Protein 7TLX (pdb70)

Structure (mmCIF, N/CA/C/O backbone):
data_7TLX
#
_entry.id   7TLX
#
_cell.length_a   79.730
_cell.length_b   30.170
_cell.length_c   49.100
_cell.angle_alpha   90.000
_cell.angle_beta   121.560
_cell.angle_gamma   90.000
#
_symmetry.space_group_name_H-M   'C 1 2 1'
#
loop_
_entity.id
_entity.type
_entity.pdbx_description
1 polymer 'C-type cytochrome'
2 non-polymer 'HEME C'
3 water water
#
loop_
_atom_site.group_PDB
_atom_site.id
_atom_site.type_symbol
_atom_site.label_atom_id
_atom_site.label_alt_id
_atom_site.label_comp_id
_atom_site.label_asym_id
_atom_site.label_entity_id
_atom_site.label_seq_id
_atom_site.pdbx_PDB_ins_code
_atom_site.Cartn_x
_atom_site.Cartn_y
_atom_site.Cartn_z
_atom_site.occupancy
_atom_site.B_iso_or_equiv
_atom_site.auth_seq_id
_atom_site.auth_comp_id
_atom_site.auth_asym_id
_atom_site.auth_atom_id
_atom_site.pdbx_PDB_model_num
ATOM 1 N N . CYS A 1 3 ? 27.87739 25.62117 3.54830 1.000 50.34032 3 CYS 1 N 1
ATOM 2 C CA . CYS A 1 3 ? 26.79088 25.03033 4.34315 1.000 53.30711 3 CYS 1 CA 1
ATOM 3 C C . CYS A 1 3 ? 27.02130 23.54350 4.66413 1.000 51.93897 3 CYS 1 C 1
ATOM 4 O O . CYS A 1 3 ? 27.28345 22.71371 3.78923 1.000 49.76994 3 CYS 1 O 1
ATOM 7 N N . ASP A 1 4 ? 26.96636 23.25284 5.96423 1.000 46.21245 4 ASP 1 N 1
ATOM 8 C CA . ASP A 1 4 ? 27.09185 21.93625 6.56994 1.000 40.12156 4 ASP 1 CA 1
ATOM 9 C C . ASP A 1 4 ? 25.72246 21.41758 6.97172 1.000 44.79386 4 ASP 1 C 1
ATOM 10 O O . ASP A 1 4 ? 25.26302 21.70402 8.08941 1.000 40.74663 4 ASP 1 O 1
ATOM 15 N N . PRO A 1 5 ? 25.04213 20.63479 6.12912 1.000 48.76720 5 PRO 1 N 1
ATOM 16 C CA . PRO A 1 5 ? 23.74887 20.07002 6.54756 1.000 42.76550 5 PRO 1 CA 1
ATOM 17 C C . PRO A 1 5 ? 23.84097 19.17771 7.77952 1.000 42.69915 5 PRO 1 C 1
ATOM 18 O O . PRO A 1 5 ? 22.82069 18.98688 8.45683 1.000 38.31400 5 PRO 1 O 1
ATOM 22 N N . GLU A 1 6 ? 25.02934 18.65686 8.10748 1.000 36.35746 6 GLU 1 N 1
ATOM 23 C CA . GLU A 1 6 ? 25.18573 17.84323 9.30906 1.000 36.41972 6 GLU 1 CA 1
ATOM 24 C C . GLU A 1 6 ? 25.05051 18.69529 10.56267 1.000 40.12276 6 GLU 1 C 1
ATOM 25 O O . GLU A 1 6 ? 24.29628 18.34848 11.47688 1.000 39.05711 6 GLU 1 O 1
ATOM 27 N N . ASN A 1 7 ? 25.77386 19.81654 10.62543 1.000 34.52279 7 ASN 1 N 1
ATOM 28 C CA . ASN A 1 7 ? 25.53110 20.77903 11.69415 1.000 34.77103 7 ASN 1 CA 1
ATOM 29 C C . ASN A 1 7 ? 24.09599 21.29417 11.64858 1.000 36.54509 7 ASN 1 C 1
ATOM 30 O O . ASN A 1 7 ? 23.48649 21.56275 12.69367 1.000 28.79628 7 ASN 1 O 1
ATOM 35 N N . GLY A 1 8 ? 23.54111 21.44550 10.43867 1.000 28.80484 8 GLY 1 N 1
ATOM 36 C CA . GLY A 1 8 ? 22.18133 21.94094 10.31419 1.000 28.95335 8 GLY 1 CA 1
ATOM 37 C C . GLY A 1 8 ? 21.16773 21.03882 10.98877 1.000 26.66843 8 GLY 1 C 1
ATOM 38 O O . GLY A 1 8 ? 20.22929 21.51455 11.63015 1.000 25.11696 8 GLY 1 O 1
ATOM 39 N N . LYS A 1 9 ? 21.34249 19.72322 10.84880 1.000 28.37382 9 LYS 1 N 1
ATOM 40 C CA . LYS A 1 9 ? 20.43912 18.77417 11.49126 1.000 28.48992 9 LYS 1 CA 1
ATOM 41 C C . LYS A 1 9 ? 20.50216 18.90267 13.00728 1.000 27.14958 9 LYS 1 C 1
ATOM 42 O O . LYS A 1 9 ? 19.48173 18.78624 13.69381 1.000 23.40413 9 LYS 1 O 1
ATOM 48 N N . LYS A 1 10 ? 21.69874 19.13466 13.54223 1.000 26.35302 10 LYS 1 N 1
ATOM 49 C CA . LYS A 1 10 ? 21.84784 19.37464 14.97096 1.000 28.93936 10 LYS 1 CA 1
ATOM 50 C C . LYS A 1 10 ? 21.18489 20.68319 15.37280 1.000 29.06949 10 LYS 1 C 1
ATOM 51 O O . LYS A 1 10 ? 20.42879 20.72912 16.34757 1.000 22.67286 10 LYS 1 O 1
ATOM 57 N N . VAL A 1 11 ? 21.45443 21.76614 14.62840 1.000 28.54692 11 VAL 1 N 1
ATOM 58 C CA . VAL A 1 11 ? 20.78171 23.03646 14.90686 1.000 25.42185 11 VAL 1 CA 1
ATOM 59 C C . VAL A 1 11 ? 19.27228 22.85437 14.89421 1.000 23.96612 11 VAL 1 C 1
ATOM 60 O O . VAL A 1 11 ? 18.56119 23.41610 15.73349 1.000 18.90832 11 VAL 1 O 1
ATOM 64 N N . TYR A 1 12 ? 18.76469 22.04664 13.95841 1.000 18.91033 12 TYR 1 N 1
ATOM 65 C CA . TYR A 1 12 ? 17.32762 21.87920 13.76789 1.000 21.39174 12 TYR 1 CA 1
ATOM 66 C C . TYR A 1 12 ? 16.64361 21.23778 14.97621 1.000 18.40221 12 TYR 1 C 1
ATOM 67 O O . TYR A 1 12 ? 15.41368 21.31183 15.10566 1.000 15.68575 12 TYR 1 O 1
ATOM 76 N N . GLN A 1 13 ? 17.40304 20.62519 15.87648 1.000 18.48555 13 GLN 1 N 1
ATOM 77 C CA . GLN A 1 13 ? 16.77573 20.03701 17.04874 1.000 21.12224 13 GLN 1 CA 1
ATOM 78 C C . GLN A 1 13 ? 16.04134 21.09240 17.86184 1.000 18.81283 13 GLN 1 C 1
ATOM 79 O O . GLN A 1 13 ? 15.07674 20.76874 18.55942 1.000 23.16542 13 GLN 1 O 1
ATOM 85 N N . ILE A 1 14 ? 16.44538 22.36147 17.75951 1.000 16.17025 14 ILE 1 N 1
ATOM 86 C CA . ILE A 1 14 ? 15.71518 23.40627 18.47401 1.000 16.48161 14 ILE 1 CA 1
ATOM 87 C C . ILE A 1 14 ? 14.33470 23.67505 17.86017 1.000 17.17212 14 ILE 1 C 1
ATOM 88 O O . ILE A 1 14 ? 13.44182 24.20275 18.54186 1.000 17.08165 14 ILE 1 O 1
ATOM 93 N N . CYS A 1 15 ? 14.12792 23.33564 16.59417 1.000 14.86559 15 CYS 1 N 1
ATOM 94 C CA . CYS A 1 15 ? 12.84139 23.55638 15.94632 1.000 12.93898 15 CYS 1 CA 1
ATOM 95 C C . CYS A 1 15 ? 11.89543 22.37687 16.09388 1.000 13.90434 15 CYS 1 C 1
ATOM 96 O O . CYS A 1 15 ? 10.68890 22.53343 15.86085 1.000 11.61856 15 CYS 1 O 1
ATOM 99 N N . SER A 1 16 ? 12.40867 21.20476 16.45121 1.000 14.52777 16 SER 1 N 1
ATOM 100 C CA . SER A 1 16 ? 11.69725 19.96999 16.20553 1.000 14.22341 16 SER 1 CA 1
ATOM 101 C C . SER A 1 16 ? 10.74402 19.56748 17.31945 1.000 13.70621 16 SER 1 C 1
ATOM 102 O O . SER A 1 16 ? 10.10085 18.52096 17.19107 1.000 16.40168 16 SER 1 O 1
ATOM 105 N N . VAL A 1 17 ? 10.63677 20.33343 18.39844 1.000 14.44236 17 VAL 1 N 1
ATOM 106 C CA . VAL A 1 17 ? 9.55085 20.05787 19.34904 1.000 15.82535 17 VAL 1 CA 1
ATOM 107 C C . VAL A 1 17 ? 8.27643 20.74735 18.89943 1.000 16.46744 17 VAL 1 C 1
ATOM 108 O O . VAL A 1 17 ? 7.19872 20.13805 18.90966 1.000 21.92753 17 VAL 1 O 1
ATOM 112 N N . CYS A 1 18 ? 8.40619 21.98797 18.40256 1.000 11.58225 18 CYS 1 N 1
ATOM 113 C CA . CYS A 1 18 ? 7.23984 22.70898 17.91359 1.000 9.87763 18 CYS 1 CA 1
ATOM 114 C C . CYS A 1 18 ? 6.79979 22.20915 16.54127 1.000 9.31283 18 CYS 1 C 1
ATOM 115 O O . CYS A 1 18 ? 5.60852 21.97746 16.32047 1.000 11.01148 18 CYS 1 O 1
ATOM 118 N N . HIS A 1 19 ? 7.74968 22.02227 15.61871 1.000 10.26505 19 HIS 1 N 1
ATOM 1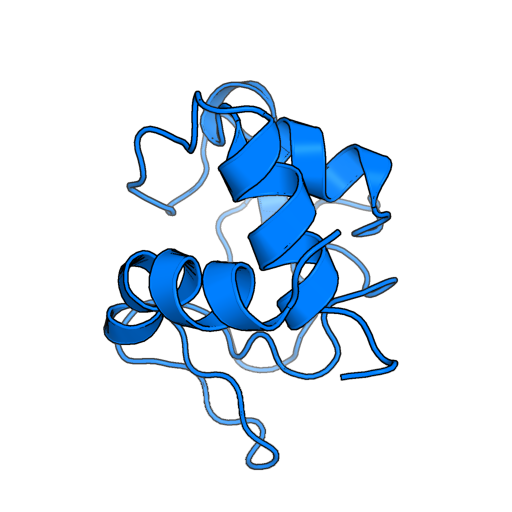19 C CA . HIS A 1 19 ? 7.48089 21.73465 14.21227 1.000 7.68490 19 HIS 1 CA 1
ATOM 120 C C . HIS A 1 19 ? 7.60914 20.24587 13.94037 1.000 12.24061 19 HIS 1 C 1
ATOM 121 O O . HIS A 1 19 ? 8.38200 19.53749 14.59147 1.000 17.09172 19 HIS 1 O 1
ATOM 128 N N . SER A 1 20 ? 6.86154 19.78160 12.95247 1.000 8.02445 20 SER 1 N 1
ATOM 129 C CA . SER A 1 20 ? 7.14195 18.49021 12.34508 1.000 11.31465 20 SER 1 CA 1
ATOM 130 C C . SER A 1 20 ? 7.86793 18.74180 11.02765 1.000 10.25053 20 SER 1 C 1
ATOM 131 O O . SER A 1 20 ? 7.95480 19.88145 10.54089 1.000 11.45820 20 SER 1 O 1
ATOM 134 N N . ASN A 1 21 ? 8.39180 17.66746 10.44751 1.000 10.58630 21 ASN 1 N 1
ATOM 135 C CA . ASN A 1 21 ? 9.07136 17.79431 9.14585 1.000 12.88179 21 ASN 1 CA 1
ATOM 136 C C . ASN A 1 21 ? 9.13165 16.38646 8.54288 1.000 14.04772 21 ASN 1 C 1
ATOM 137 O O . ASN A 1 21 ? 10.10214 15.65242 8.74375 1.000 16.97924 21 ASN 1 O 1
ATOM 142 N N . ASP A 1 22 ? 8.06437 16.01603 7.84297 1.000 10.42562 22 ASP 1 N 1
ATOM 143 C CA . ASP A 1 22 ? 7.90198 14.63770 7.38698 1.000 11.61365 22 ASP 1 CA 1
ATOM 144 C C . ASP A 1 22 ? 6.90379 14.63720 6.24196 1.000 13.07789 22 ASP 1 C 1
ATOM 145 O O . ASP A 1 22 ? 6.33076 15.67714 5.88976 1.000 15.22931 22 ASP 1 O 1
ATOM 150 N N . THR A 1 23 ? 6.67380 13.45334 5.68122 1.000 12.94507 23 THR 1 N 1
ATOM 151 C CA . THR A 1 23 ? 5.83529 13.35427 4.49075 1.000 13.52985 23 THR 1 CA 1
ATOM 152 C C . THR A 1 23 ? 4.34340 13.29739 4.79834 1.000 17.51129 23 THR 1 C 1
ATOM 153 O O . THR A 1 23 ? 3.53759 13.13280 3.86919 1.000 20.08067 23 THR 1 O 1
ATOM 157 N N . THR A 1 24 ? 3.95039 13.34281 6.06499 1.000 16.16256 24 THR 1 N 1
ATOM 158 C CA . THR A 1 24 ? 2.57686 12.99557 6.42174 1.000 16.45791 24 THR 1 CA 1
ATOM 159 C C . THR A 1 24 ? 1.60602 14.14433 6.23705 1.000 16.78166 24 THR 1 C 1
ATOM 160 O O . THR A 1 24 ? 0.40194 13.90656 6.32295 1.000 14.80310 24 THR 1 O 1
ATOM 164 N N . GLY A 1 25 ? 2.08417 15.37353 6.04144 1.000 14.72371 25 GLY 1 N 1
ATOM 165 C CA . GLY A 1 25 ? 1.18997 16.51943 5.97288 1.000 14.38925 25 GLY 1 CA 1
ATOM 166 C C . GLY A 1 25 ? 0.63037 16.97002 7.30988 1.000 20.87572 25 GLY 1 C 1
ATOM 167 O O . GLY A 1 25 ? -0.07523 17.98383 7.36079 1.000 20.51945 25 GLY 1 O 1
ATOM 168 N N . VAL A 1 26 ? 0.94472 16.26515 8.39805 1.000 17.43537 26 VAL 1 N 1
ATOM 169 C CA . VAL A 1 26 ? 0.39076 16.52344 9.72314 1.000 15.58518 26 VAL 1 CA 1
ATOM 170 C C . VAL A 1 26 ? 1.30885 17.50039 10.44477 1.000 12.38510 26 VAL 1 C 1
ATOM 171 O O . VAL A 1 26 ? 2.53677 17.37700 10.36439 1.000 9.80531 26 VAL 1 O 1
ATOM 175 N N . HIS A 1 27 ? 0.73475 18.49006 11.12916 1.000 11.09265 27 HIS 1 N 1
ATOM 176 C CA . HIS A 1 27 ? 1.59562 19.50546 11.73134 1.000 9.59797 27 HIS 1 CA 1
ATOM 177 C C . HIS A 1 27 ? 2.16998 19.01152 13.05950 1.000 14.32085 27 HIS 1 C 1
ATOM 178 O O . HIS A 1 27 ? 1.87342 17.90228 13.51233 1.000 11.82857 27 HIS 1 O 1
ATOM 185 N N . GLY A 1 28 ? 3.06973 19.81176 13.63677 1.000 9.40815 28 GLY 1 N 1
ATOM 186 C CA . GLY A 1 28 ? 3.77839 19.41381 14.83592 1.000 11.35095 28 GLY 1 CA 1
ATOM 187 C C . GLY A 1 28 ? 2.95526 19.73398 16.06071 1.000 16.77169 28 GLY 1 C 1
ATOM 188 O O . GLY A 1 28 ? 1.79957 20.15220 15.98080 1.000 14.60762 28 GLY 1 O 1
ATOM 189 N N . ALA A 1 29 ? 3.58786 19.55308 17.22424 1.000 12.16939 29 ALA 1 N 1
ATOM 190 C CA . ALA A 1 29 ? 2.91168 19.80162 18.48370 1.000 14.16270 29 ALA 1 CA 1
ATOM 191 C C . ALA A 1 29 ? 2.42287 21.24429 18.58197 1.000 15.61158 29 ALA 1 C 1
ATOM 192 O O . ALA A 1 29 ? 1.39813 21.50402 19.21671 1.000 15.86263 29 ALA 1 O 1
ATOM 194 N N . ALA A 1 30 ? 3.12081 22.19442 17.94231 1.000 9.32669 30 ALA 1 N 1
ATOM 195 C CA . ALA A 1 30 ? 2.74687 23.59220 18.05881 1.000 11.92043 30 ALA 1 CA 1
ATOM 196 C C . ALA A 1 30 ? 2.88808 24.37467 16.75875 1.000 13.97562 30 ALA 1 C 1
ATOM 197 O O . ALA A 1 30 ? 2.51304 25.54649 16.73976 1.000 13.65757 30 ALA 1 O 1
ATOM 199 N N . ALA A 1 31 ? 3.39789 23.77694 15.68424 1.000 12.07188 31 ALA 1 N 1
ATOM 200 C CA . ALA A 1 31 ? 3.87353 24.55561 14.54400 1.000 9.35023 31 ALA 1 CA 1
ATOM 201 C C . ALA A 1 31 ? 3.74329 23.71749 13.27121 1.000 7.92677 31 ALA 1 C 1
ATOM 202 O O . ALA A 1 31 ? 3.70923 22.48550 13.33398 1.000 8.99943 31 ALA 1 O 1
ATOM 204 N N . PRO A 1 32 ? 3.70788 24.36227 12.10661 1.000 10.62963 32 PRO 1 N 1
ATOM 205 C CA . PRO A 1 32 ? 3.43101 23.65458 10.85490 1.000 7.62210 32 PRO 1 CA 1
ATOM 206 C C . PRO A 1 32 ? 4.52934 22.67402 10.44998 1.000 11.43562 32 PRO 1 C 1
ATOM 207 O O . PRO A 1 32 ? 5.70771 22.81129 10.79155 1.000 9.90544 32 PRO 1 O 1
ATOM 211 N N . ASN A 1 33 ? 4.12261 21.70968 9.64063 1.000 9.87560 33 ASN 1 N 1
ATOM 212 C CA . ASN A 1 33 ? 5.07740 20.80357 9.02165 1.000 9.02749 33 ASN 1 CA 1
ATOM 213 C C . ASN A 1 33 ? 6.00597 21.60129 8.11329 1.000 11.77297 33 ASN 1 C 1
ATOM 214 O O . ASN A 1 33 ? 5.54232 22.36435 7.25939 1.000 11.29803 33 ASN 1 O 1
ATOM 219 N N . LEU A 1 34 ? 7.31881 21.43228 8.28657 1.000 9.30726 34 LEU 1 N 1
ATOM 220 C CA . LEU A 1 34 ? 8.27032 22.17606 7.45693 1.000 7.43578 34 LEU 1 CA 1
ATOM 221 C C . LEU A 1 34 ? 8.73577 21.39617 6.23921 1.000 13.61452 34 LEU 1 C 1
ATOM 222 O O . LEU A 1 34 ? 9.62192 21.87247 5.53865 1.000 12.05524 34 LEU 1 O 1
ATOM 227 N N . HIS A 1 35 ? 8.19573 20.21105 5.98599 1.000 9.95828 35 HIS 1 N 1
ATOM 228 C CA . HIS A 1 35 ? 8.50198 19.51319 4.73783 1.000 13.08849 35 HIS 1 CA 1
ATOM 229 C C . HIS A 1 35 ? 8.03549 20.35382 3.55228 1.000 11.13542 35 HIS 1 C 1
ATOM 230 O O . HIS A 1 35 ? 6.91477 20.86323 3.55570 1.000 15.10731 35 HIS 1 O 1
ATOM 237 N N . GLY A 1 36 ? 8.89950 20.52488 2.54982 1.000 10.90293 36 GLY 1 N 1
ATOM 238 C CA . GLY A 1 36 ? 8.50694 21.31772 1.38670 1.000 15.82465 36 GLY 1 CA 1
ATOM 239 C C . GLY A 1 36 ? 8.56758 22.81918 1.62096 1.000 15.51754 36 GLY 1 C 1
ATOM 240 O O . GLY A 1 36 ? 7.94822 23.59077 0.88573 1.000 14.34145 36 GLY 1 O 1
ATOM 241 N N . LEU A 1 37 ? 9.31122 23.26009 2.63203 1.000 14.90824 37 L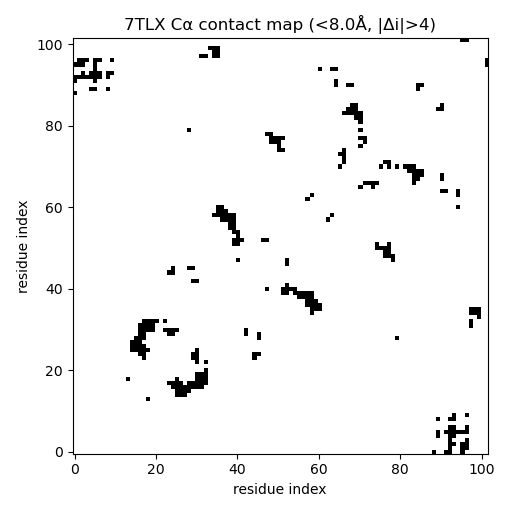EU 1 N 1
ATOM 242 C CA . LEU A 1 37 ? 9.32267 24.67464 3.00589 1.000 11.90443 37 LEU 1 CA 1
ATOM 243 C C . LEU A 1 37 ? 9.95109 25.56604 1.93788 1.000 15.05199 37 LEU 1 C 1
ATOM 244 O O . LEU A 1 37 ? 9.46523 26.67821 1.67851 1.000 13.08548 37 LEU 1 O 1
ATOM 249 N N . GLU A 1 38 ? 11.08112 25.15507 1.37390 1.000 18.09477 38 GLU 1 N 1
ATOM 250 C CA . GLU A 1 38 ? 11.83763 26.07464 0.52323 1.000 19.02604 38 GLU 1 CA 1
ATOM 251 C C . GLU A 1 38 ? 10.99502 26.46578 -0.67585 1.000 16.29760 38 GLU 1 C 1
ATOM 252 O O . GLU A 1 38 ? 10.49630 25.59877 -1.40465 1.000 16.93384 38 GLU 1 O 1
ATOM 254 N N . GLY A 1 39 ? 10.81020 27.77864 -0.87142 1.000 14.92506 39 GLY 1 N 1
ATOM 255 C CA . GLY A 1 39 ? 10.02512 28.26950 -1.98803 1.000 13.89658 39 GLY 1 CA 1
ATOM 256 C C . GLY A 1 39 ? 8.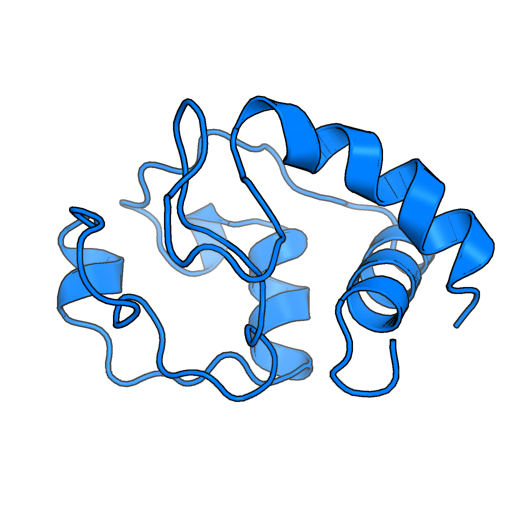52836 28.29274 -1.75386 1.000 16.54289 39 GLY 1 C 1
ATOM 257 O O . GLY A 1 39 ? 7.79280 28.75441 -2.62807 1.000 13.97522 39 GLY 1 O 1
ATOM 258 N N . ARG A 1 40 ? 8.05105 27.81301 -0.61267 1.000 10.92510 40 ARG 1 N 1
ATOM 259 C CA . ARG A 1 40 ? 6.61762 27.74264 -0.33593 1.000 15.28898 40 ARG 1 CA 1
ATOM 260 C C . ARG A 1 40 ? 6.08200 29.12354 0.02644 1.000 12.38179 40 ARG 1 C 1
ATOM 261 O O . ARG A 1 40 ? 6.74891 29.88015 0.73455 1.000 13.37389 40 ARG 1 O 1
ATOM 269 N N . LYS A 1 41 ? 4.84512 29.41860 -0.37039 1.000 11.03178 41 LYS 1 N 1
ATOM 270 C CA . LYS A 1 41 ? 4.23854 30.67686 0.06310 1.000 9.19531 41 LYS 1 CA 1
ATOM 271 C C . LYS A 1 41 ? 4.06927 30.69902 1.57746 1.000 8.71375 41 LYS 1 C 1
ATOM 272 O O . LYS A 1 41 ? 3.66653 29.70389 2.20120 1.000 8.75893 41 LYS 1 O 1
ATOM 278 N N . VAL A 1 42 ? 4.38842 31.84873 2.18090 1.000 7.84733 42 VAL 1 N 1
ATOM 279 C CA . VAL A 1 42 ? 4.24425 31.99612 3.62919 1.000 9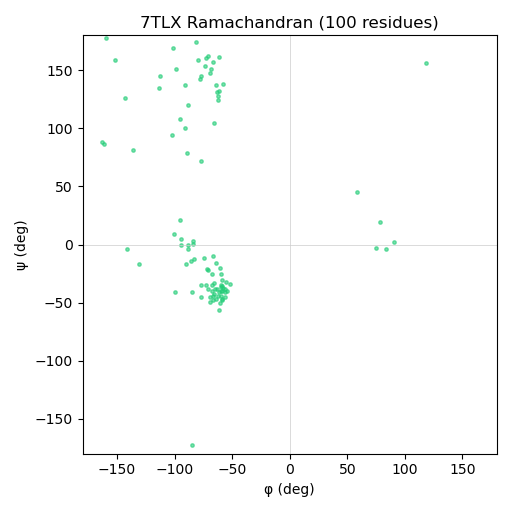.47181 42 VAL 1 CA 1
ATOM 280 C C . VAL A 1 42 ? 2.80588 31.72619 4.04762 1.000 10.37227 42 VAL 1 C 1
ATOM 281 O O . VAL A 1 42 ? 1.86509 32.17348 3.39423 1.000 9.99145 42 VAL 1 O 1
ATOM 285 N N . GLY A 1 43 ? 2.63185 30.99696 5.15477 1.000 7.94445 43 GLY 1 N 1
ATOM 286 C CA . GLY A 1 43 ? 1.33121 30.83897 5.79784 1.000 9.46267 43 GLY 1 CA 1
ATOM 287 C C . GLY A 1 43 ? 0.29220 30.23091 4.87584 1.000 13.58525 43 GLY 1 C 1
ATOM 288 O O . GLY A 1 43 ? -0.86005 30.68359 4.83375 1.000 12.28980 43 GLY 1 O 1
ATOM 289 N N . SER A 1 44 ? 0.68289 29.17383 4.15242 1.000 7.84299 44 SER 1 N 1
ATOM 290 C CA . SER A 1 44 ? -0.16975 28.57926 3.13198 1.000 13.50434 44 SER 1 CA 1
ATOM 291 C C . SER A 1 44 ? -0.31490 27.06149 3.23035 1.000 11.83254 44 SER 1 C 1
ATOM 292 O O . SER A 1 44 ? -1.25260 26.51835 2.62917 1.000 11.99824 44 SER 1 O 1
ATOM 295 N N . VAL A 1 45 ? 0.55497 26.36543 3.96140 1.000 11.14952 45 VAL 1 N 1
ATOM 296 C CA . VAL A 1 45 ? 0.46432 24.90725 4.00827 1.000 12.88649 45 VAL 1 CA 1
ATOM 297 C C . VAL A 1 45 ? -0.86632 24.54351 4.64616 1.000 9.92425 45 VAL 1 C 1
ATOM 298 O O . VAL A 1 45 ? -1.26455 25.17806 5.64690 1.000 10.53967 45 VAL 1 O 1
ATOM 302 N N . PRO A 1 46 ? -1.64338 23.64686 4.05154 1.000 12.22438 46 PRO 1 N 1
ATOM 303 C CA . PRO A 1 46 ? -3.01998 23.45625 4.51676 1.000 16.42412 46 PRO 1 CA 1
ATOM 304 C C . PRO A 1 46 ? -3.05937 22.81844 5.89453 1.000 15.61965 46 PRO 1 C 1
ATOM 305 O O . PRO A 1 46 ? -2.18269 22.01993 6.28155 1.000 10.52825 46 PRO 1 O 1
ATOM 309 N N . GLY A 1 47 ? -4.09765 23.21244 6.64441 1.000 12.92500 47 GLY 1 N 1
ATOM 310 C CA . GLY A 1 47 ? -4.43790 22.58576 7.90471 1.000 12.13702 47 GLY 1 CA 1
ATOM 311 C C . GLY A 1 47 ? -3.79400 23.18743 9.12505 1.000 14.77446 47 GLY 1 C 1
ATOM 312 O O . GLY A 1 47 ? -3.99805 22.66300 10.22512 1.000 14.49194 47 GLY 1 O 1
ATOM 313 N N . PHE A 1 48 ? -3.00716 24.24665 8.98578 1.000 15.88219 48 PHE 1 N 1
ATOM 314 C CA . PHE A 1 48 ? -2.41496 24.91911 10.13732 1.000 14.98515 48 PHE 1 CA 1
ATOM 315 C C . PHE A 1 48 ? -3.00836 26.32066 10.26397 1.000 13.91030 48 PHE 1 C 1
ATOM 316 O O . PHE A 1 48 ? -3.11706 27.03069 9.26973 1.000 12.70820 48 PHE 1 O 1
ATOM 324 N N . LYS A 1 49 ? -3.39090 26.71296 11.47750 1.000 13.43746 49 LYS 1 N 1
ATOM 325 C CA . LYS A 1 49 ? -4.05124 28.00463 11.68775 1.000 16.76241 49 LYS 1 CA 1
ATOM 326 C C . LYS A 1 49 ? -2.96401 29.02503 11.97840 1.000 17.95879 49 LYS 1 C 1
ATOM 327 O O . LYS A 1 49 ? -2.42621 29.08414 13.09296 1.000 12.16721 49 LYS 1 O 1
ATOM 333 N N . PHE A 1 50 ? -2.60224 29.80487 10.96392 1.000 14.60994 50 PHE 1 N 1
ATOM 334 C CA . PHE A 1 50 ? -1.55691 30.80985 11.11250 1.000 15.77127 50 PHE 1 CA 1
ATOM 335 C C . PHE A 1 50 ? -2.07494 32.08109 11.79185 1.000 17.35125 50 PHE 1 C 1
ATOM 336 O O . PHE A 1 50 ? -3.27421 32.36156 11.81458 1.000 14.67306 50 PHE 1 O 1
ATOM 344 N N . SER A 1 51 ? -1.14126 32.85543 12.36143 1.000 14.27234 51 SER 1 N 1
ATOM 345 C CA . SER A 1 51 ? -1.44834 34.20840 12.81175 1.000 15.92567 51 SER 1 CA 1
ATOM 346 C C . SER A 1 51 ? -1.88988 35.05398 11.62189 1.000 14.57684 51 SER 1 C 1
ATOM 347 O O . SER A 1 51 ? -1.60748 34.72407 10.46571 1.000 15.00450 51 SER 1 O 1
ATOM 350 N N . SER A 1 52 ? -2.55472 36.17667 11.91813 1.000 16.98203 52 SER 1 N 1
ATOM 351 C CA . SER A 1 52 ? -3.06486 37.03055 10.84721 1.000 19.29089 52 SER 1 CA 1
ATOM 352 C C . SER A 1 52 ? -1.93522 37.47889 9.93103 1.000 20.82877 52 SER 1 C 1
ATOM 353 O O . SER A 1 52 ? -2.10823 37.56087 8.70988 1.000 21.15480 52 SER 1 O 1
ATOM 356 N N . ALA A 1 53 ? -0.76203 37.74703 10.50448 1.000 17.19622 53 ALA 1 N 1
ATOM 357 C CA . ALA A 1 53 ? 0.36091 38.22991 9.70733 1.000 22.70850 53 ALA 1 CA 1
ATOM 358 C C . ALA A 1 53 ? 0.74694 37.21521 8.64404 1.000 17.34085 53 ALA 1 C 1
ATOM 359 O O . ALA A 1 53 ? 0.88972 37.54660 7.46398 1.000 15.95478 53 ALA 1 O 1
ATOM 361 N N . LEU A 1 54 ? 0.92356 35.97274 9.05027 1.000 16.01374 54 LEU 1 N 1
ATOM 362 C CA . LEU A 1 54 ? 1.33668 34.96544 8.08839 1.000 13.55650 54 LEU 1 CA 1
ATOM 363 C C . LEU A 1 54 ? 0.17375 34.52443 7.22715 1.000 10.54889 54 LEU 1 C 1
ATOM 364 O O . LEU A 1 54 ? 0.37637 34.26118 6.04066 1.000 11.47799 54 LEU 1 O 1
ATOM 369 N N . ARG A 1 55 ? -1.04055 34.47224 7.79970 1.000 10.67861 55 ARG 1 N 1
ATOM 370 C CA . ARG A 1 55 ? -2.21501 34.07444 7.03434 1.000 13.45245 55 ARG 1 CA 1
ATOM 371 C C . ARG A 1 55 ? -2.43895 35.02470 5.86299 1.000 17.35308 55 ARG 1 C 1
ATOM 372 O O . ARG A 1 55 ? -2.81918 34.59634 4.77179 1.000 14.78671 55 ARG 1 O 1
ATOM 380 N N . ASP A 1 56 ? -2.17202 36.31360 6.05425 1.000 15.36556 56 ASP 1 N 1
ATOM 381 C CA . ASP A 1 56 ? -2.47578 37.30763 5.02523 1.000 16.47832 56 ASP 1 CA 1
ATOM 382 C C . ASP A 1 56 ? -1.29856 37.62048 4.12015 1.000 14.87267 56 ASP 1 C 1
ATOM 383 O O . ASP A 1 56 ? -1.43707 38.45097 3.21160 1.000 13.70465 56 ASP 1 O 1
ATOM 388 N N 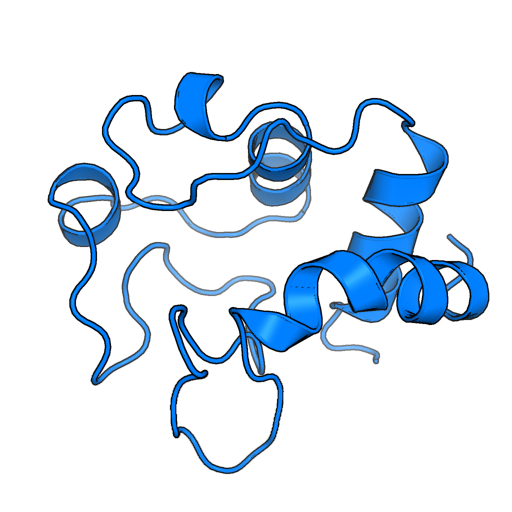. SER A 1 57 ? -0.15305 36.99509 4.34019 1.000 11.90112 57 SER 1 N 1
ATOM 389 C CA . SER A 1 57 ? 1.05401 37.36516 3.61509 1.000 13.50198 57 SER 1 CA 1
ATOM 390 C C . SER A 1 57 ? 1.04616 36.78810 2.19624 1.000 13.80663 57 SER 1 C 1
ATOM 391 O O . SER A 1 57 ? 0.60022 35.66059 1.96049 1.000 13.54603 57 SER 1 O 1
ATOM 394 N N . GLY A 1 58 ? 1.56207 37.56651 1.25847 1.000 11.40226 58 GLY 1 N 1
ATOM 395 C CA . GLY A 1 58 ? 1.90694 37.09236 -0.07397 1.000 14.77252 58 GLY 1 CA 1
ATOM 396 C C . GLY A 1 58 ? 3.38150 36.80621 -0.27380 1.000 20.90087 58 GLY 1 C 1
ATOM 397 O O . GLY A 1 58 ? 3.80107 36.54614 -1.40711 1.000 15.86147 58 GLY 1 O 1
ATOM 398 N N . ASP A 1 59 ? 4.18434 36.81841 0.78823 1.000 11.65712 59 ASP 1 N 1
ATOM 399 C CA . ASP A 1 59 ? 5.60096 36.51185 0.63809 1.000 13.23666 59 ASP 1 CA 1
ATOM 400 C C . ASP A 1 59 ? 5.82986 35.01350 0.37947 1.000 10.41148 59 ASP 1 C 1
ATOM 401 O O . ASP A 1 59 ? 5.00110 34.16187 0.69888 1.000 9.03526 59 ASP 1 O 1
ATOM 406 N N . THR A 1 60 ? 7.00514 34.70528 -0.16841 1.000 12.94862 60 THR 1 N 1
ATOM 407 C CA . THR A 1 60 ? 7.49140 33.34832 -0.37000 1.000 13.32354 60 THR 1 CA 1
ATOM 408 C C . THR A 1 60 ? 8.69507 33.06444 0.53473 1.000 12.88295 60 THR 1 C 1
ATOM 409 O O . THR A 1 60 ? 9.52410 33.94931 0.77130 1.000 12.38918 60 THR 1 O 1
ATOM 413 N N . TRP A 1 61 ? 8.82097 31.82584 1.02397 1.000 13.47943 61 TRP 1 N 1
ATOM 414 C CA . TRP A 1 61 ? 9.98121 31.44208 1.83015 1.000 13.14517 61 TRP 1 CA 1
ATOM 415 C C . TRP A 1 61 ? 11.18767 31.21284 0.91346 1.000 14.65199 61 TRP 1 C 1
ATOM 416 O O . TRP A 1 61 ? 11.62183 30.08660 0.66631 1.000 13.35043 61 TRP 1 O 1
ATOM 427 N N . THR A 1 62 ? 11.71846 32.32068 0.37531 1.000 11.59317 62 THR 1 N 1
ATOM 428 C CA . THR A 1 62 ? 13.00643 32.26505 -0.29623 1.000 17.08221 62 THR 1 CA 1
ATOM 429 C C . THR A 1 62 ? 14.10531 32.06723 0.74455 1.000 19.82628 62 THR 1 C 1
ATOM 430 O O . THR A 1 62 ? 13.89194 32.33174 1.92966 1.000 14.63297 62 THR 1 O 1
ATOM 434 N N . PRO A 1 63 ? 15.30206 31.63445 0.32233 1.000 19.89665 63 PRO 1 N 1
ATOM 435 C CA . PRO A 1 63 ? 16.41159 31.53499 1.29088 1.000 21.51731 63 PRO 1 CA 1
ATOM 436 C C . PRO A 1 63 ? 16.68169 32.85158 1.98815 1.000 22.57251 63 PRO 1 C 1
ATOM 437 O O . PRO A 1 63 ? 16.98543 32.87441 3.18686 1.000 18.83324 63 PRO 1 O 1
ATOM 441 N N . GLN A 1 64 ? 16.57464 33.96263 1.25682 1.000 20.45652 64 GLN 1 N 1
ATOM 442 C CA . GLN A 1 64 ? 16.82074 35.27117 1.85754 1.000 19.61748 64 GLN 1 CA 1
ATOM 443 C C . GLN A 1 64 ? 15.74973 35.62923 2.88491 1.000 19.45150 64 GLN 1 C 1
ATOM 444 O O . GLN A 1 64 ? 16.05975 36.20707 3.93778 1.000 16.63373 64 GLN 1 O 1
ATOM 450 N N . HIS A 1 65 ? 14.48165 35.31333 2.59312 1.000 13.76240 65 HIS 1 N 1
ATOM 451 C CA . HIS A 1 65 ? 13.40134 35.63840 3.52483 1.000 14.94482 65 HIS 1 CA 1
ATOM 452 C C . HIS A 1 65 ? 13.46206 34.74822 4.75700 1.000 18.45766 65 HIS 1 C 1
ATOM 453 O O . HIS A 1 65 ? 13.22152 35.20306 5.88926 1.000 12.89737 65 HIS 1 O 1
ATOM 460 N N . LEU A 1 66 ? 13.80496 33.48043 4.55649 1.000 13.75151 66 LEU 1 N 1
ATOM 461 C CA . LEU A 1 66 ? 13.92466 32.55433 5.67714 1.000 14.74691 66 LEU 1 CA 1
ATOM 462 C C . LEU A 1 66 ? 15.06586 32.95346 6.60397 1.000 14.98001 66 LEU 1 C 1
ATOM 463 O O . LEU A 1 66 ? 14.94323 32.88433 7.83654 1.000 15.29619 66 LEU 1 O 1
ATOM 468 N N . ASP A 1 67 ? 16.20229 33.33972 6.02893 1.000 18.54347 67 ASP 1 N 1
ATOM 469 C CA . ASP A 1 67 ? 17.33944 33.76374 6.84228 1.000 17.94304 67 ASP 1 CA 1
ATOM 470 C C . ASP A 1 67 ? 16.98565 34.95669 7.74326 1.000 18.84364 67 ASP 1 C 1
ATOM 471 O O . ASP A 1 67 ? 17.31819 34.96311 8.93728 1.000 18.66833 67 ASP 1 O 1
ATOM 476 N N . LYS A 1 68 ? 16.33523 35.99085 7.18870 1.000 19.79772 68 LYS 1 N 1
ATOM 477 C CA . LYS A 1 68 ? 15.89185 37.12269 8.01058 1.000 17.95608 68 LYS 1 CA 1
ATOM 478 C C . LYS A 1 68 ? 14.93840 36.67724 9.12094 1.000 19.75969 68 LYS 1 C 1
ATOM 479 O O . LYS A 1 68 ? 15.08878 37.08405 10.28039 1.000 17.53776 68 LYS 1 O 1
ATOM 485 N N . PHE A 1 69 ? 13.93834 35.86074 8.77854 1.000 13.00514 69 PHE 1 N 1
ATOM 486 C CA . PHE A 1 69 ? 12.97164 35.39180 9.77020 1.000 13.14640 69 PHE 1 CA 1
ATOM 487 C C . PHE A 1 69 ? 13.63687 34.55959 10.86171 1.000 15.59041 69 PHE 1 C 1
ATOM 488 O O . PHE A 1 69 ? 13.31956 34.71817 12.04673 1.000 13.20949 69 PHE 1 O 1
ATOM 496 N N . LEU A 1 70 ? 14.54340 33.64274 10.49484 1.000 15.81616 70 LEU 1 N 1
ATOM 497 C CA . LEU A 1 70 ? 15.19082 32.85210 11.54163 1.000 15.73039 70 LEU 1 CA 1
ATOM 498 C C . LEU A 1 70 ? 16.09673 33.70130 12.41941 1.000 17.00999 70 LEU 1 C 1
ATOM 499 O O . LEU A 1 70 ? 16.37669 33.31430 13.56474 1.000 18.77552 70 LEU 1 O 1
ATOM 504 N N . GLU A 1 71 ? 16.61217 34.83270 11.89909 1.000 18.74279 71 GLU 1 N 1
ATOM 505 C CA . GLU A 1 71 ? 17.49392 35.66680 12.71974 1.000 20.97574 71 GLU 1 CA 1
ATOM 506 C C . GLU A 1 71 ? 16.71198 36.40603 13.79570 1.000 22.69972 71 GLU 1 C 1
ATOM 507 O O . GLU A 1 71 ? 17.21585 36.61447 14.91572 1.000 21.29269 71 GLU 1 O 1
ATOM 513 N N . ASN A 1 72 ? 15.48767 36.80707 13.47684 1.000 16.92923 72 ASN 1 N 1
ATOM 514 C CA . ASN A 1 72 ? 14.63695 37.58673 14.36528 1.000 19.73417 72 ASN 1 CA 1
ATOM 515 C C . ASN A 1 72 ? 13.20312 37.49797 13.86735 1.000 18.09626 72 ASN 1 C 1
ATOM 516 O O . ASN A 1 72 ? 12.76432 38.35061 13.08302 1.000 16.50387 72 ASN 1 O 1
ATOM 521 N N . PRO A 1 73 ? 12.44863 36.48842 14.29610 1.000 15.60244 73 PRO 1 N 1
ATOM 522 C CA . PRO A 1 73 ? 11.09118 36.30313 13.73522 1.000 14.12112 73 PRO 1 CA 1
ATOM 523 C C . PRO A 1 73 ? 10.19094 37.52864 13.87015 1.000 15.70114 73 PRO 1 C 1
ATOM 524 O O . PRO A 1 73 ? 9.50739 37.90925 12.90603 1.000 12.97566 73 PRO 1 O 1
ATOM 528 N N . MET A 1 74 ? 10.15904 38.17123 15.03589 1.000 14.25710 74 MET 1 N 1
ATOM 529 C CA . MET A 1 74 ? 9.24622 39.30180 15.12649 1.000 15.13727 74 MET 1 CA 1
ATOM 530 C C . MET A 1 74 ? 9.73583 40.53511 14.37486 1.000 16.87784 74 MET 1 C 1
ATOM 531 O O . MET A 1 74 ? 8.94403 41.46406 14.20416 1.000 20.25858 74 MET 1 O 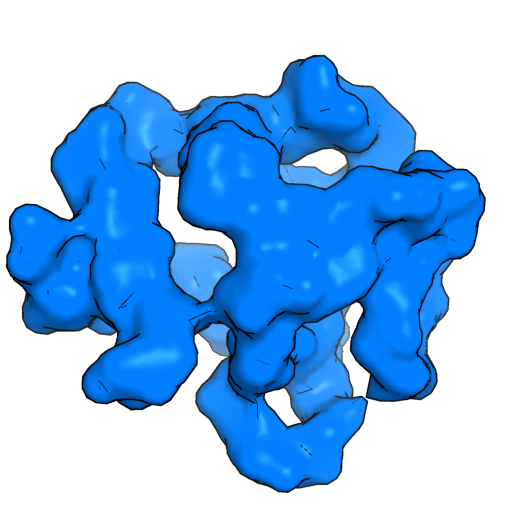1
ATOM 536 N N . ALA A 1 75 ? 10.99832 40.58420 13.92388 1.000 17.50353 75 ALA 1 N 1
ATOM 537 C CA . ALA A 1 75 ? 11.39601 41.71725 13.08989 1.000 20.92950 75 ALA 1 CA 1
ATOM 538 C C . ALA A 1 75 ? 10.76875 41.61199 11.70602 1.000 18.19170 75 ALA 1 C 1
ATOM 539 O O . ALA A 1 75 ? 10.65324 42.62189 10.99750 1.000 23.56458 75 ALA 1 O 1
ATOM 541 N N . VAL A 1 76 ? 10.37534 40.40556 11.31780 1.000 15.40277 76 VAL 1 N 1
ATOM 542 C CA . VAL A 1 76 ? 9.80987 40.15146 10.00526 1.000 14.63227 76 VAL 1 CA 1
ATOM 543 C C . VAL A 1 76 ? 8.29372 40.08316 10.05580 1.000 15.43998 76 VAL 1 C 1
ATOM 544 O O . VAL A 1 76 ? 7.60787 40.59440 9.16257 1.000 14.28207 76 VAL 1 O 1
ATOM 548 N N . TYR A 1 77 ? 7.76912 39.44016 11.09675 1.000 13.15454 77 TYR 1 N 1
ATOM 549 C CA . TYR A 1 77 ? 6.32774 39.27761 11.29280 1.000 12.81208 77 TYR 1 CA 1
ATOM 550 C C . TYR A 1 77 ? 6.06687 39.56118 12.76052 1.000 13.56155 77 TYR 1 C 1
ATOM 551 O O . TYR A 1 77 ? 5.96673 38.63824 13.57659 1.000 13.07971 77 TYR 1 O 1
ATOM 560 N N . PRO A 1 78 ? 5.96587 40.83880 13.13289 1.000 16.96052 78 PRO 1 N 1
ATOM 561 C CA . PRO A 1 78 ? 5.88209 41.20584 14.55706 1.000 17.97021 78 PRO 1 CA 1
ATOM 562 C C . PRO A 1 78 ? 4.81661 40.47799 15.34117 1.000 25.28649 78 PRO 1 C 1
ATOM 563 O O . PRO A 1 78 ? 5.00484 40.21998 16.54736 1.000 25.60730 78 PRO 1 O 1
ATOM 567 N N . LEU A 1 79 ? 3.68688 40.16005 14.70640 1.000 15.94946 79 LEU 1 N 1
ATOM 568 C CA . LEU A 1 79 ? 2.56933 39.55920 15.40381 1.000 21.21652 79 LEU 1 CA 1
ATOM 569 C C . LEU A 1 79 ? 2.57863 38.02870 15.29122 1.000 20.96896 79 LEU 1 C 1
ATOM 570 O O . LEU A 1 79 ? 1.54579 37.39180 15.51230 1.000 22.01889 79 LEU 1 O 1
ATOM 575 N N . THR A 1 80 ? 3.73418 37.42561 14.99120 1.000 17.82531 80 THR 1 N 1
ATOM 576 C CA . THR A 1 80 ? 3.79277 35.97483 14.79913 1.000 14.88126 80 THR 1 CA 1
ATOM 577 C C . THR A 1 80 ? 3.55705 35.23019 16.11902 1.000 18.66010 80 THR 1 C 1
ATOM 578 O O . THR A 1 80 ? 3.86895 35.73097 17.20639 1.000 17.99478 80 THR 1 O 1
ATOM 582 N N . ARG A 1 81 ? 3.00720 34.00688 16.01438 1.000 14.83736 81 ARG 1 N 1
ATOM 583 C CA . ARG A 1 81 ? 2.87970 33.14320 17.18445 1.000 14.38346 81 ARG 1 CA 1
ATOM 584 C C . ARG A 1 81 ? 4.09668 32.27116 17.41376 1.000 12.28442 81 ARG 1 C 1
ATOM 585 O O . ARG A 1 81 ? 4.10977 31.53876 18.40591 1.000 15.71104 81 ARG 1 O 1
ATOM 593 N N . MET A 1 82 ? 5.09814 32.30314 16.52291 1.000 11.76847 82 MET 1 N 1
ATOM 594 C CA . MET A 1 82 ? 6.39965 31.65367 16.77021 1.000 10.92319 82 MET 1 CA 1
ATOM 595 C C . MET A 1 82 ? 7.16945 32.28691 17.90960 1.000 13.00993 82 MET 1 C 1
ATOM 596 O O . MET A 1 82 ? 7.77463 33.34254 17.72404 1.000 13.58346 82 MET 1 O 1
ATOM 601 N N . ALA A 1 83 ? 7.19917 31.60859 19.06622 1.000 11.63740 83 ALA 1 N 1
ATOM 602 C CA . ALA A 1 83 ? 7.87193 32.11415 20.27407 1.000 13.26997 83 ALA 1 CA 1
ATOM 603 C C . ALA A 1 83 ? 9.32952 31.65594 20.24613 1.000 16.78332 83 ALA 1 C 1
ATOM 604 O O . ALA A 1 83 ? 9.73546 30.72057 20.94127 1.000 21.44279 83 ALA 1 O 1
ATOM 606 N N . PHE A 1 84 ? 10.14080 32.35388 19.45489 1.000 14.34301 84 PHE 1 N 1
ATOM 607 C CA . PHE A 1 84 ? 11.52419 31.94870 19.21943 1.000 15.29474 84 PHE 1 CA 1
ATOM 608 C C . PHE A 1 84 ? 12.36911 33.20995 19.13182 1.000 14.70721 84 PHE 1 C 1
ATOM 609 O O . PHE A 1 84 ? 12.07643 34.09686 18.31950 1.000 15.34272 84 PHE 1 O 1
ATOM 617 N N . SER A 1 85 ? 13.42361 33.27305 19.94650 1.000 16.57614 85 SER 1 N 1
ATOM 618 C CA . SER A 1 85 ? 14.27406 34.46046 19.98145 1.000 19.12153 85 SER 1 CA 1
ATOM 619 C C . SER A 1 85 ? 15.02138 34.67263 18.67968 1.000 24.20305 85 SER 1 C 1
ATOM 620 O O . SER A 1 85 ? 15.28110 35.81916 18.29387 1.000 24.99622 85 SER 1 O 1
ATOM 623 N N . GLY A 1 86 ? 15.39324 33.59463 18.00808 1.000 18.92467 86 GLY 1 N 1
ATOM 624 C CA . GLY A 1 86 ? 16.09824 33.71529 16.74089 1.000 20.52701 86 GLY 1 CA 1
ATOM 625 C C . GLY A 1 86 ? 17.47684 33.10078 16.79584 1.000 22.83823 86 GLY 1 C 1
ATOM 626 O O . GLY A 1 86 ? 18.05709 32.95647 17.88141 1.000 21.65222 86 GLY 1 O 1
ATOM 627 N N . LEU A 1 87 ? 18.01144 32.71941 15.64328 1.000 20.92272 87 LEU 1 N 1
ATOM 628 C CA . LEU A 1 87 ? 19.36830 32.18437 15.56530 1.000 26.44714 87 LEU 1 CA 1
ATOM 629 C C . LEU A 1 87 ? 20.29718 33.32773 15.19699 1.000 25.36226 87 LEU 1 C 1
ATOM 630 O O . LEU A 1 87 ? 20.28014 33.79322 14.05953 1.000 24.56892 87 LEU 1 O 1
ATOM 635 N N . LYS A 1 88 ? 21.09880 33.78289 16.15950 1.000 25.81046 88 LYS 1 N 1
ATOM 636 C CA . LYS A 1 88 ? 21.94563 34.95303 15.96590 1.000 28.21966 88 LYS 1 CA 1
ATOM 637 C C . LYS A 1 88 ? 23.28137 34.62732 15.32130 1.000 38.20211 88 LYS 1 C 1
ATOM 638 O O . LYS A 1 88 ? 23.97399 35.54396 14.86079 1.000 38.79420 88 LYS 1 O 1
ATOM 644 N N . A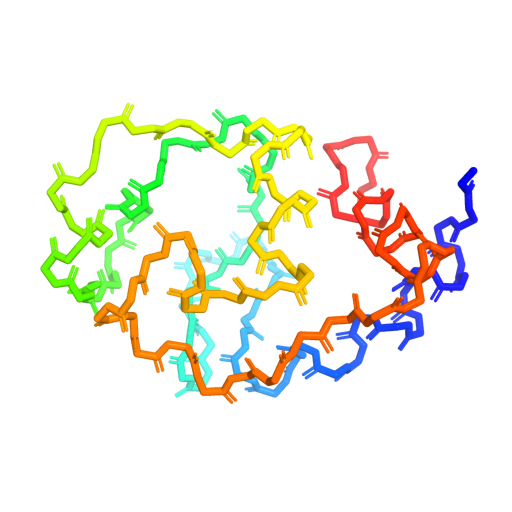SN A 1 89 ? 23.64702 33.35563 15.27657 1.000 29.55733 89 ASN 1 N 1
ATOM 645 C CA . ASN A 1 89 ? 24.88252 32.90052 14.65634 1.000 36.29023 89 ASN 1 CA 1
ATOM 646 C C . ASN A 1 89 ? 24.63707 32.63026 13.16724 1.000 36.79823 89 ASN 1 C 1
ATOM 647 O O . ASN A 1 89 ? 23.79763 31.79203 12.81450 1.000 37.37735 89 ASN 1 O 1
ATOM 652 N N . GLU A 1 90 ? 25.37151 33.33767 12.29377 1.000 41.72840 90 GLU 1 N 1
ATOM 653 C CA . GLU A 1 90 ? 25.16648 33.20432 10.84766 1.000 35.30674 90 GLU 1 CA 1
ATOM 654 C C . GLU A 1 90 ? 25.37787 31.76779 10.36424 1.000 34.16660 90 GLU 1 C 1
ATOM 655 O O . GLU A 1 90 ? 24.64917 31.28958 9.48712 1.000 35.13587 90 GLU 1 O 1
ATOM 657 N N . LYS A 1 91 ? 26.39044 31.07804 10.89616 1.000 41.66467 91 LYS 1 N 1
ATOM 658 C CA . LYS A 1 91 ? 26.63953 29.69558 10.49824 1.000 36.03118 91 LYS 1 CA 1
ATOM 659 C C . LYS A 1 91 ? 25.43681 28.81311 10.79463 1.000 35.35357 91 LYS 1 C 1
ATOM 660 O O . LYS A 1 91 ? 25.03931 27.98584 9.96592 1.000 32.36126 91 LYS 1 O 1
ATOM 666 N N . ASP A 1 92 ? 24.84856 28.96942 11.97875 1.000 34.85011 92 ASP 1 N 1
ATOM 667 C CA . ASP A 1 92 ? 23.71607 28.13219 12.35332 1.000 31.71080 92 ASP 1 CA 1
ATOM 668 C C . ASP A 1 92 ? 22.51612 28.39163 11.46286 1.000 32.33298 92 ASP 1 C 1
ATOM 669 O O . ASP A 1 92 ? 21.79931 27.44848 11.11258 1.000 31.87279 92 ASP 1 O 1
ATOM 674 N N . ARG A 1 93 ? 22.27965 29.65561 11.08038 1.000 29.94226 93 ARG 1 N 1
ATOM 675 C CA . ARG A 1 93 ? 21.20206 29.95236 10.13426 1.000 32.40639 93 ARG 1 CA 1
ATOM 676 C C . ARG A 1 93 ? 21.44019 29.27113 8.79259 1.000 31.68080 93 ARG 1 C 1
ATOM 677 O O . ARG A 1 93 ? 20.57399 28.54198 8.29450 1.000 33.54848 93 ARG 1 O 1
ATOM 685 N N . ARG A 1 94 ? 22.60104 29.53821 8.17433 1.000 34.31725 94 ARG 1 N 1
ATOM 686 C CA . ARG A 1 94 ? 22.93452 28.93208 6.89005 1.000 31.07428 94 ARG 1 CA 1
ATOM 687 C C . ARG A 1 94 ? 22.87235 27.41626 6.96463 1.000 34.92146 94 ARG 1 C 1
ATOM 688 O O . ARG A 1 94 ? 22.37716 26.76564 6.03831 1.000 34.29118 94 ARG 1 O 1
ATOM 690 N N . ASP A 1 95 ? 23.356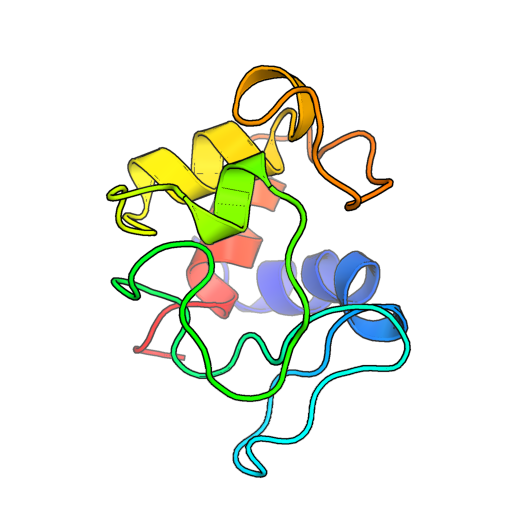65 26.83023 8.06427 1.000 29.85838 95 ASP 1 N 1
ATOM 691 C CA . ASP A 1 95 ? 23.37052 25.37094 8.14743 1.000 31.93709 95 ASP 1 CA 1
ATOM 692 C C . ASP A 1 95 ? 21.96643 24.80090 8.25875 1.000 30.08457 95 ASP 1 C 1
ATOM 693 O O . ASP A 1 95 ? 21.64066 23.82642 7.57457 1.000 30.39905 95 ASP 1 O 1
ATOM 698 N N . VAL A 1 96 ? 21.11845 25.38044 9.11451 1.000 26.23968 96 VAL 1 N 1
ATOM 699 C CA . VAL A 1 96 ? 19.77123 24.83569 9.21716 1.000 23.77125 96 VAL 1 CA 1
ATOM 700 C C . VAL A 1 96 ? 18.99856 25.07995 7.92325 1.000 28.55226 96 VAL 1 C 1
ATOM 701 O O . VAL A 1 96 ? 18.18528 24.24037 7.51339 1.000 29.21076 96 VAL 1 O 1
ATOM 705 N N . LEU A 1 97 ? 19.22755 26.21556 7.25960 1.000 28.90548 97 LEU 1 N 1
ATOM 706 C CA . LEU A 1 97 ? 18.62229 26.42675 5.94447 1.000 36.35049 97 LEU 1 CA 1
ATOM 707 C C . LEU A 1 97 ? 19.06777 25.35709 4.97583 1.000 32.54757 97 LEU 1 C 1
ATOM 708 O O . LEU A 1 97 ? 18.28246 24.88335 4.14319 1.000 35.44516 97 LEU 1 O 1
ATOM 713 N N . CYS A 1 98 ? 20.34061 24.98766 5.05345 1.000 30.54946 98 CYS 1 N 1
ATOM 714 C CA . CYS A 1 98 ? 20.87907 23.97365 4.16501 1.000 35.49844 98 CYS 1 CA 1
ATOM 715 C C . CYS A 1 98 ? 20.19186 22.63515 4.43297 1.000 35.51529 98 CYS 1 C 1
ATOM 716 O O . CYS A 1 98 ? 19.68866 21.98631 3.51215 1.000 34.12243 98 CYS 1 O 1
ATOM 719 N N . PHE A 1 99 ? 20.07166 22.26140 5.71039 1.000 29.69635 99 PHE 1 N 1
ATOM 720 C CA . PHE A 1 99 ? 19.34304 21.05656 6.10194 1.000 33.57499 99 PHE 1 CA 1
ATOM 721 C C . PHE A 1 99 ? 17.89018 21.09042 5.63876 1.000 37.61879 99 PHE 1 C 1
ATOM 722 O O . PHE A 1 99 ? 17.32629 20.04273 5.29540 1.000 40.47450 99 PHE 1 O 1
ATOM 730 N N . LEU A 1 100 ? 17.26465 22.26981 5.63929 1.000 40.92204 100 LEU 1 N 1
ATOM 731 C CA . LEU A 1 100 ? 15.87371 22.41894 5.22244 1.000 40.97317 100 LEU 1 CA 1
ATOM 732 C C . LEU A 1 100 ? 15.70060 22.56197 3.70135 1.000 41.99589 100 LEU 1 C 1
ATOM 733 O O . LEU A 1 100 ? 14.57597 22.75600 3.23189 1.000 42.41682 100 LEU 1 O 1
ATOM 738 N N . SER A 1 101 ? 16.76983 22.47363 2.92540 1.000 45.19268 101 SER 1 N 1
ATOM 739 C CA . SER A 1 101 ? 16.64864 22.66080 1.48651 1.000 43.87508 101 SER 1 CA 1
ATOM 740 C C . SER A 1 101 ? 15.98153 21.45679 0.82755 1.000 46.62218 101 SER 1 C 1
ATOM 741 O O . SER A 1 101 ? 16.04758 20.32887 1.32993 1.000 47.63050 101 SER 1 O 1
ATOM 744 N N . LYS A 1 102 ? 15.33749 21.71519 -0.32217 1.000 52.80846 102 LYS 1 N 1
ATOM 745 C CA . LYS A 1 102 ? 14.71148 20.64599 -1.10062 1.000 59.18135 102 LYS 1 CA 1
ATOM 746 C C . LYS A 1 102 ? 15.70297 19.53380 -1.44188 1.000 64.39435 102 LYS 1 C 1
ATOM 747 O O . LYS A 1 102 ? 15.31335 18.36237 -1.51722 1.000 68.72071 102 LYS 1 O 1
ATOM 749 N N . SER A 1 103 ? 16.98733 19.87415 -1.62938 1.000 63.55143 103 SER 1 N 1
ATOM 750 C CA . SER A 1 103 ? 18.04353 18.89189 -1.88449 1.000 59.26492 103 SER 1 CA 1
ATOM 751 C C . SER A 1 103 ? 18.31928 17.98212 -0.69525 1.000 63.86004 103 SER 1 C 1
ATOM 752 O O . SER A 1 103 ? 19.07309 17.01098 -0.84411 1.000 53.85480 103 SER 1 O 1
ATOM 755 N N . SER A 1 104 ? 17.76072 18.28846 0.47073 1.000 53.52105 104 SER 1 N 1
ATOM 756 C CA . SER A 1 104 ? 17.89134 17.45138 1.65356 1.000 63.26538 104 SER 1 CA 1
ATOM 757 C C . SER A 1 104 ? 16.60033 16.66588 1.89019 1.000 71.09658 104 SER 1 C 1
ATOM 758 O O . SER A 1 104 ? 16.33844 16.19762 3.00044 1.000 73.88788 104 SER 1 O 1
#

B-factor: mean 22.19, std 12.7, range [6.21, 73.89]

Secondary structure (DSSP, 8-state):
--HHHHHHHGGGTTTT---STT----SSS---TT-TTPBTT-STT----HHHHT---B--HHHHHHHHH-HHHHSTT----------HHHHHHHHHHTSTT-

Sequence (102 aa):
CDPENGKKVYQICSVCHSNDTTGVHGAAAPNLHGLEGRKVGSVPGFKFSSALRDSGDTWTPQHLDKFLENPMAVYPLTRMAFSGLKNEKDRRDVLCFLSKSS

Nearest PDB structures (foldseek):
  7tlx-assembly1_1  TM=1.010E+00  e=5.236E-23  Pseudomonas putida S16
  3o20-assembly1_A  TM=9.388E-01  e=3.983E-11  Equus caballus
  2b4z-assembly1_A  TM=9.413E-01  e=1.180E-10  Bos taurus
  6n1o-assembly5_D  TM=9.457E-01  e=1.898E-10  Rattus norvegicus
  3jbt-assembly1_B  TM=9.489E-01  e=3.053E-10  Equus caballus

Solvent-accessible surface area: 6141 Å² total; per-residue (Å²): 121,59,65,71,41,0,124,146,22,17,123,107,23,44,120,60,26,20,57,54,121,89,51,100,36,24,98,68,10,15,4,20,99,53,9,50,51,42,115,1,17,53,25,113,79,58,196,30,19,51,30,16,151,101,21,62,62,51,15,54,82,125,36,14,50,137,13,17,65,52,0,109,74,36,16,90,133,14,206,50,106,46,98,13,20,127,84,66,118,39,31,50,3,0,30,20,42,22,40,100,121,85

Radius of gyration: 12.59 Å; Cα contacts (8 Å, |Δi|>4): 168; chains: 1; bounding box: 32×29×22 Å

Foldseek 3Di:
DALVLLVVLCVVVPQQFAADDPLDTHPHGGHLHVQAFAAFCDSPDDDWDPQRVVDRDTRHLVLQLVCQQAVCVNVVRGPPPHRHDPDSVNSVNNVVNSDPVD